Protein AF-A0A8X6K8P3-F1 (afdb_monomer_lite)

Structure (mmCIF, N/CA/C/O backbone):
data_AF-A0A8X6K8P3-F1
#
_entry.id   AF-A0A8X6K8P3-F1
#
loop_
_atom_site.group_PDB
_atom_site.id
_atom_site.type_symbol
_atom_site.label_atom_id
_atom_site.label_alt_id
_atom_site.label_comp_id
_atom_site.label_asym_id
_atom_site.label_en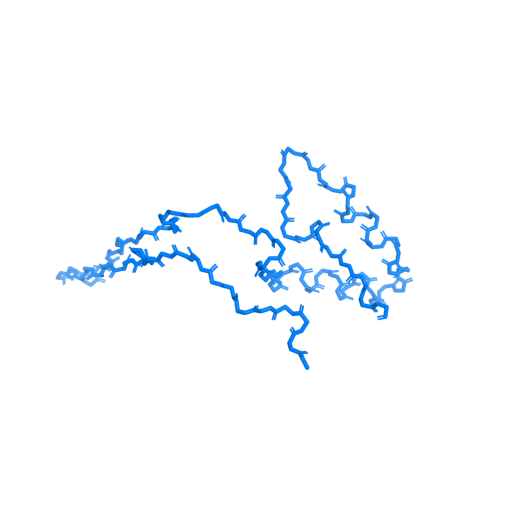tity_id
_atom_site.label_seq_id
_atom_site.pdbx_PDB_ins_code
_atom_site.Cartn_x
_atom_site.Cartn_y
_atom_site.Cartn_z
_atom_site.occupancy
_atom_site.B_iso_or_equiv
_atom_site.auth_seq_id
_atom_site.auth_comp_id
_atom_site.auth_asym_id
_atom_site.auth_atom_id
_atom_site.pdbx_PDB_model_num
ATOM 1 N N . MET A 1 1 ? 0.233 -27.015 -2.076 1.00 38.81 1 MET A N 1
ATOM 2 C CA . MET A 1 1 ? 1.026 -26.301 -1.046 1.00 38.81 1 MET A CA 1
ATOM 3 C C . MET A 1 1 ? 0.771 -24.803 -1.212 1.00 38.81 1 MET A C 1
ATOM 5 O O . MET A 1 1 ? 0.828 -24.339 -2.345 1.00 38.81 1 MET A O 1
ATOM 9 N N . LYS A 1 2 ? 0.416 -24.040 -0.166 1.00 45.88 2 LYS A N 1
ATOM 10 C CA . LYS A 1 2 ? 0.340 -22.572 -0.309 1.00 45.88 2 LYS A CA 1
ATOM 11 C C . LYS A 1 2 ? 1.774 -22.045 -0.434 1.00 45.88 2 LYS A C 1
ATOM 13 O O . LYS A 1 2 ? 2.539 -22.197 0.508 1.00 45.88 2 LYS A O 1
ATOM 18 N N . ILE A 1 3 ? 2.126 -21.466 -1.586 1.00 59.81 3 ILE A N 1
ATOM 19 C CA . ILE A 1 3 ? 3.479 -20.942 -1.880 1.00 59.81 3 ILE A CA 1
ATOM 20 C C . ILE A 1 3 ? 3.882 -19.850 -0.875 1.00 59.81 3 ILE A C 1
ATOM 22 O O . ILE A 1 3 ? 5.043 -19.739 -0.501 1.00 59.81 3 ILE A O 1
ATOM 26 N N . ALA A 1 4 ? 2.908 -19.089 -0.376 1.00 59.31 4 ALA A N 1
ATOM 27 C CA . ALA A 1 4 ? 3.080 -18.194 0.756 1.00 59.31 4 ALA A CA 1
ATOM 28 C C . ALA A 1 4 ? 2.120 -18.623 1.873 1.00 59.31 4 ALA A C 1
ATOM 30 O O . ALA A 1 4 ? 0.917 -18.773 1.643 1.00 59.31 4 ALA A O 1
ATOM 31 N N . GLY A 1 5 ? 2.648 -18.852 3.078 1.00 65.75 5 GLY A N 1
ATOM 32 C CA . GLY A 1 5 ? 1.832 -19.094 4.270 1.00 65.75 5 GLY A CA 1
ATOM 33 C C . GLY A 1 5 ? 0.941 -17.893 4.621 1.00 65.75 5 GLY A C 1
ATOM 34 O O . GLY A 1 5 ? 0.987 -16.849 3.975 1.00 65.75 5 GLY A O 1
ATOM 35 N N . SER A 1 6 ? 0.124 -18.01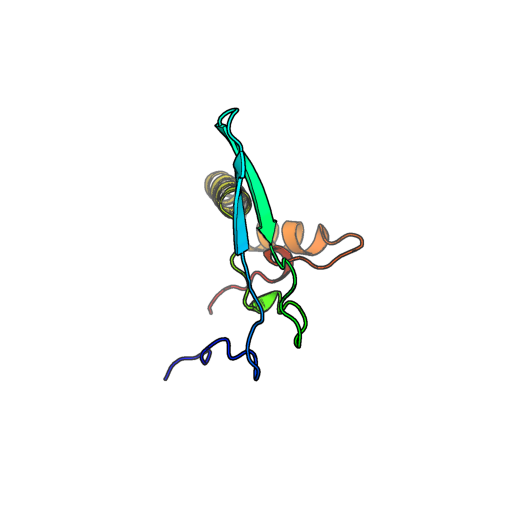6 5.667 1.00 61.66 6 SER A N 1
ATOM 36 C CA . SER A 1 6 ? -0.663 -16.881 6.168 1.00 61.66 6 SER A CA 1
ATOM 37 C C . SER A 1 6 ? 0.249 -15.734 6.627 1.00 61.66 6 SER A C 1
ATOM 39 O O . SER A 1 6 ? 1.339 -15.980 7.152 1.00 61.66 6 SER A O 1
ATOM 41 N N . ASN A 1 7 ? -0.216 -14.487 6.492 1.00 60.88 7 ASN A N 1
ATOM 42 C CA . ASN A 1 7 ? 0.477 -13.300 7.001 1.00 60.88 7 ASN A CA 1
ATOM 43 C C . ASN A 1 7 ? 0.397 -13.233 8.535 1.00 60.88 7 ASN A C 1
ATOM 45 O O . ASN A 1 7 ? -0.288 -12.388 9.100 1.00 60.88 7 ASN A O 1
ATOM 49 N N . LYS A 1 8 ? 1.047 -14.186 9.213 1.00 55.56 8 LYS A N 1
ATOM 50 C CA . LYS A 1 8 ? 1.091 -14.272 10.672 1.00 55.56 8 LYS A CA 1
ATOM 51 C C . LYS A 1 8 ? 1.964 -13.143 11.207 1.00 55.56 8 LYS A C 1
ATOM 53 O O . LYS A 1 8 ? 3.099 -12.978 10.770 1.00 55.56 8 LYS A O 1
ATOM 58 N N . ILE A 1 9 ? 1.413 -12.404 12.156 1.00 56.91 9 ILE A N 1
ATOM 59 C CA . ILE A 1 9 ? 2.028 -11.237 12.795 1.00 56.91 9 ILE A CA 1
ATOM 60 C C . ILE A 1 9 ? 2.741 -11.574 14.116 1.00 56.91 9 ILE A C 1
ATOM 62 O O . ILE A 1 9 ? 3.195 -10.673 14.807 1.00 56.91 9 ILE A O 1
ATOM 66 N N . ASN A 1 10 ? 2.805 -12.867 14.461 1.00 45.41 10 ASN A N 1
ATOM 67 C CA . ASN A 1 10 ? 3.406 -13.425 15.679 1.00 45.41 10 ASN A CA 1
ATOM 68 C C . ASN A 1 10 ? 3.082 -12.651 16.977 1.00 45.41 10 ASN A C 1
ATOM 70 O O . ASN A 1 10 ? 3.931 -12.506 17.848 1.00 45.41 10 ASN A O 1
ATOM 74 N N . GLY A 1 11 ? 1.854 -12.140 17.089 1.00 55.41 11 GLY A N 1
ATOM 75 C CA . GLY A 1 11 ? 1.383 -11.357 18.228 1.00 55.41 11 GLY A CA 1
ATOM 76 C C . GLY A 1 11 ? -0.084 -10.961 18.071 1.00 55.41 11 GLY A C 1
ATOM 77 O O . GLY A 1 11 ? -0.664 -11.105 16.992 1.00 55.41 11 GLY A O 1
ATOM 78 N N . ASN A 1 12 ? -0.695 -10.456 19.142 1.00 57.47 12 ASN A N 1
ATOM 79 C CA . ASN A 1 12 ? -2.010 -9.827 19.060 1.00 57.47 12 ASN A CA 1
ATOM 80 C C . ASN A 1 12 ? -1.848 -8.449 18.422 1.00 57.47 12 ASN A C 1
ATOM 82 O O . ASN A 1 12 ? -1.097 -7.615 18.920 1.00 57.47 12 ASN A O 1
ATOM 86 N N . CYS A 1 13 ? -2.566 -8.191 17.332 1.00 63.03 13 CYS A N 1
ATOM 87 C CA . CYS A 1 13 ? -2.648 -6.842 16.802 1.00 63.03 13 CYS A CA 1
ATOM 88 C C . CYS A 1 13 ? -3.583 -6.007 17.691 1.00 63.03 13 CYS A C 1
ATOM 90 O O . CYS A 1 13 ? -4.762 -6.350 17.774 1.00 63.03 13 CYS A O 1
ATOM 92 N N . PRO A 1 14 ? -3.131 -4.894 18.299 1.00 67.94 14 PRO A N 1
ATOM 93 C CA . PRO A 1 14 ? -4.011 -4.006 19.052 1.00 67.94 14 PRO A CA 1
ATOM 94 C C . PRO A 1 14 ? -4.776 -3.039 18.135 1.00 67.94 14 PRO A C 1
ATOM 96 O O . PRO A 1 14 ? -5.107 -1.931 18.559 1.00 67.94 14 PRO A O 1
ATOM 99 N N . SER A 1 15 ? -5.031 -3.421 16.874 1.00 68.38 15 SER A N 1
ATOM 100 C CA . SER A 1 15 ? -5.872 -2.635 15.972 1.00 68.38 15 SER A CA 1
ATOM 101 C C . SER A 1 15 ? -7.224 -2.447 16.633 1.00 68.38 15 SER A C 1
ATOM 103 O O . SER A 1 15 ? -7.996 -3.386 16.816 1.00 68.38 15 SER A O 1
ATOM 105 N N . LYS A 1 16 ? -7.473 -1.206 17.022 1.00 73.88 16 LYS A N 1
ATOM 106 C CA . LYS A 1 16 ? -8.686 -0.757 17.674 1.00 73.88 16 LYS A CA 1
ATOM 107 C C . LYS A 1 16 ? -9.169 0.452 16.904 1.00 73.88 16 LYS A C 1
ATOM 109 O O . LYS A 1 16 ? -8.370 1.317 16.551 1.00 73.88 16 LYS A O 1
ATOM 114 N N . MET A 1 17 ? -10.466 0.490 16.659 1.00 85.06 17 MET A N 1
ATOM 115 C CA . MET A 1 17 ? -11.171 1.665 16.18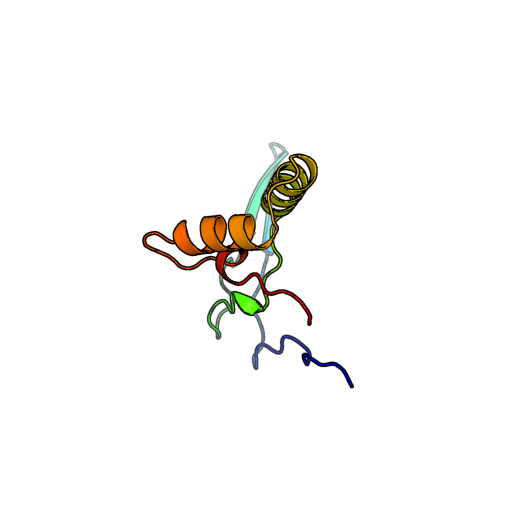5 1.00 85.06 17 MET A CA 1
ATOM 116 C C . MET A 1 17 ? -12.221 1.992 17.239 1.00 85.06 17 MET A C 1
ATOM 118 O O . MET A 1 17 ? -12.961 1.105 17.665 1.00 85.06 17 MET A O 1
ATOM 122 N N . LYS A 1 18 ? -12.251 3.237 17.696 1.00 87.38 18 LYS A N 1
ATOM 123 C CA . LYS A 1 18 ? -13.349 3.775 18.486 1.00 87.38 18 LYS A CA 1
ATOM 124 C C . LYS A 1 18 ? -14.030 4.845 17.664 1.00 87.38 18 LYS A C 1
ATOM 126 O O . LYS A 1 18 ? -13.358 5.690 17.078 1.00 87.38 18 LYS A O 1
ATOM 131 N N . VAL A 1 19 ? -15.349 4.795 17.647 1.00 90.19 19 VAL A N 1
ATOM 132 C CA . VAL A 1 19 ? -16.181 5.772 16.962 1.00 90.19 19 VAL A CA 1
ATOM 133 C C . VAL A 1 19 ? -17.003 6.476 18.027 1.00 90.19 19 VAL A C 1
ATOM 135 O O . VAL A 1 19 ? -17.615 5.819 18.869 1.00 90.19 19 VAL A O 1
ATOM 138 N N . TYR A 1 20 ? -16.967 7.798 17.997 1.00 91.38 20 TYR A N 1
ATOM 139 C CA . TYR A 1 20 ? -17.771 8.676 18.827 1.00 91.38 20 TYR A CA 1
ATOM 140 C C . TYR A 1 20 ? -18.686 9.462 17.902 1.00 91.38 20 TYR A C 1
ATOM 142 O O . TYR A 1 20 ? -18.218 10.033 16.917 1.00 91.38 20 TYR A O 1
ATOM 150 N N . GLU A 1 21 ? -19.970 9.482 18.214 1.00 93.12 21 GLU A N 1
ATOM 151 C CA . GLU A 1 21 ? -20.946 10.319 17.531 1.00 93.12 21 GLU A CA 1
ATOM 152 C C . GLU A 1 21 ? -21.437 11.363 18.526 1.00 93.12 21 GLU A C 1
ATOM 154 O O . GLU A 1 21 ? -21.840 11.023 19.640 1.00 93.12 21 GLU A O 1
ATOM 159 N N . ASP A 1 22 ? -21.316 12.630 18.145 1.00 85.81 22 ASP A N 1
ATOM 160 C CA . ASP A 1 22 ? -21.797 13.748 18.946 1.00 85.81 22 ASP A CA 1
ATOM 161 C C . ASP A 1 22 ? -23.264 14.072 18.622 1.00 85.81 22 ASP A C 1
ATOM 163 O O . ASP A 1 22 ? -23.789 13.688 17.576 1.00 85.81 22 ASP A O 1
ATOM 167 N N . ILE A 1 23 ? -23.913 14.838 19.497 1.00 83.56 23 ILE A N 1
ATOM 168 C CA . ILE A 1 23 ? -25.311 15.278 19.385 1.00 83.56 23 ILE A CA 1
ATOM 169 C C . ILE A 1 23 ? -25.543 16.082 18.089 1.00 83.56 23 ILE A C 1
ATOM 171 O O . ILE A 1 23 ? -26.630 16.045 17.518 1.00 83.56 23 ILE A O 1
ATOM 175 N N . GLU A 1 24 ? -24.507 16.743 17.566 1.00 87.88 24 GLU A N 1
ATOM 176 C CA . GLU A 1 24 ? -24.524 17.452 16.277 1.00 87.88 24 GLU A CA 1
ATOM 177 C C . GLU A 1 24 ? -24.291 16.536 15.054 1.00 87.88 24 GLU A C 1
ATOM 179 O O . GLU A 1 24 ? -23.965 17.016 13.970 1.00 87.88 24 GLU A O 1
ATOM 184 N N . SER A 1 25 ? -24.428 15.210 15.198 1.00 85.69 25 SER A N 1
ATOM 185 C CA . SER A 1 25 ? -24.160 14.211 14.140 1.00 85.69 25 SER A CA 1
ATOM 186 C C . SER A 1 25 ? -22.714 14.217 13.622 1.00 85.69 25 SER A C 1
ATOM 188 O O . SER A 1 25 ? -22.419 13.781 12.505 1.00 85.69 25 SER A O 1
ATOM 190 N N . LYS A 1 26 ? -21.773 14.719 14.427 1.00 89.75 26 LYS A N 1
ATOM 191 C CA . LYS A 1 26 ? -20.351 14.717 14.087 1.00 89.75 26 LYS A CA 1
ATOM 192 C C . LYS A 1 26 ? -19.719 13.396 14.506 1.00 89.75 26 LYS A C 1
ATOM 194 O O . LYS A 1 26 ? -19.708 13.050 15.685 1.00 89.75 26 LYS A O 1
ATOM 199 N N . VAL A 1 27 ? -19.129 12.693 13.543 1.00 92.00 27 VAL A N 1
ATOM 200 C CA . VAL A 1 27 ? -18.447 11.416 13.780 1.00 92.00 27 VAL A CA 1
ATOM 201 C C . VAL A 1 27 ? -16.949 11.645 13.978 1.00 92.00 27 VAL A C 1
ATOM 203 O O . VAL A 1 27 ? -16.259 12.140 13.087 1.00 92.00 27 VAL A O 1
ATOM 206 N N . THR A 1 28 ? -16.432 11.254 15.143 1.00 90.12 28 THR A N 1
ATOM 207 C CA . THR A 1 28 ? -15.000 11.261 15.470 1.00 90.12 28 THR A CA 1
ATOM 208 C C . THR A 1 28 ? -14.489 9.832 15.587 1.00 90.12 28 THR A C 1
ATOM 210 O O . THR A 1 28 ? -15.056 9.019 16.315 1.00 90.12 28 THR A O 1
ATOM 213 N N . VAL A 1 29 ? -13.399 9.516 14.886 1.00 88.69 29 VAL A N 1
ATOM 214 C CA . VAL A 1 29 ? -12.820 8.167 14.859 1.00 88.69 29 VAL A CA 1
ATOM 215 C C . VAL A 1 29 ? -11.402 8.193 15.418 1.00 88.69 29 VAL A C 1
ATOM 217 O O . VAL A 1 29 ? -10.508 8.803 14.836 1.00 88.69 29 VAL A O 1
ATOM 220 N N . GLU A 1 30 ? -11.178 7.478 16.519 1.00 87.12 30 GLU A N 1
ATOM 221 C CA . GLU A 1 30 ? -9.836 7.147 17.003 1.00 87.12 30 GLU A CA 1
ATOM 222 C C . GLU A 1 30 ? -9.450 5.769 16.470 1.00 87.12 30 GLU A C 1
ATOM 224 O O . GLU A 1 30 ? -10.151 4.789 16.726 1.00 87.12 30 GLU A O 1
ATOM 229 N N . PHE A 1 31 ? -8.323 5.650 15.769 1.00 81.25 31 PHE A N 1
ATOM 230 C CA . PHE A 1 31 ? -7.845 4.349 15.309 1.00 81.25 31 PHE A CA 1
ATOM 231 C C . PHE A 1 31 ? -6.341 4.172 15.504 1.00 81.25 31 PHE A C 1
ATOM 233 O O . PHE A 1 31 ? -5.546 5.090 15.303 1.00 81.25 31 PHE A O 1
ATOM 240 N N . THR A 1 32 ? -5.938 2.951 15.853 1.00 74.81 32 THR A N 1
ATOM 241 C CA . THR A 1 32 ? -4.523 2.570 15.904 1.00 74.81 32 THR A CA 1
ATOM 242 C C . THR A 1 32 ? -4.057 2.213 14.495 1.00 74.81 32 THR A C 1
ATOM 244 O O . THR A 1 32 ? -4.303 1.108 14.014 1.00 74.81 32 THR A O 1
ATOM 247 N N . LYS A 1 33 ? -3.393 3.155 13.812 1.00 68.19 33 LYS A N 1
ATOM 248 C CA . LYS A 1 33 ? -2.910 2.964 12.430 1.00 68.19 33 LYS A CA 1
ATOM 249 C C . LYS A 1 33 ? -1.806 1.907 12.317 1.00 68.19 33 LYS A C 1
ATOM 251 O O . LYS A 1 33 ? -1.711 1.222 11.302 1.00 68.19 33 LYS A O 1
ATOM 256 N N . THR A 1 34 ? -0.943 1.806 13.325 1.00 60.50 34 THR A N 1
ATOM 257 C CA . THR A 1 34 ? 0.237 0.938 13.308 1.00 60.50 34 THR A CA 1
ATOM 258 C C . THR A 1 34 ? -0.031 -0.368 14.046 1.00 60.50 34 THR A C 1
ATOM 260 O O . THR A 1 34 ? -0.428 -0.384 15.210 1.00 60.50 34 THR A O 1
ATOM 263 N N . HIS A 1 35 ? 0.228 -1.493 13.379 1.00 59.25 35 HIS A N 1
ATOM 264 C CA . HIS A 1 35 ? 0.288 -2.783 14.051 1.00 59.25 35 HIS A CA 1
ATOM 265 C C . HIS A 1 35 ? 1.438 -2.749 15.069 1.00 59.25 35 HIS A C 1
ATOM 267 O O . HIS A 1 35 ? 2.608 -2.701 14.695 1.00 59.25 35 HIS A O 1
ATOM 273 N N . VAL A 1 36 ? 1.127 -2.755 16.364 1.00 61.25 36 VAL A N 1
ATOM 274 C CA . VAL A 1 36 ? 2.163 -2.871 17.398 1.00 61.25 36 VAL A CA 1
ATOM 275 C C . VAL A 1 36 ? 2.760 -4.280 17.324 1.00 61.25 36 VAL A C 1
ATOM 277 O O . VAL A 1 36 ? 2.021 -5.264 17.306 1.00 61.25 36 VAL A O 1
ATOM 280 N N . GLY A 1 37 ? 4.091 -4.376 17.264 1.00 57.31 37 GLY A N 1
ATOM 281 C CA . GLY A 1 37 ? 4.824 -5.646 17.346 1.00 57.31 37 GLY A CA 1
ATOM 282 C C . GLY A 1 37 ? 5.392 -6.206 16.036 1.00 57.31 37 GLY A C 1
ATOM 283 O O . GLY A 1 37 ? 6.075 -7.223 16.086 1.00 57.31 37 GLY A O 1
ATOM 284 N N . HIS A 1 38 ? 5.179 -5.575 14.874 1.00 60.34 38 HIS A N 1
ATOM 285 C CA . HIS A 1 38 ? 5.923 -5.914 13.649 1.00 60.34 38 HIS A CA 1
ATOM 286 C C . HIS A 1 38 ? 5.957 -4.756 12.646 1.00 60.34 38 HIS A C 1
ATOM 288 O O . HIS A 1 38 ? 5.035 -3.947 12.568 1.00 60.34 38 HIS A O 1
ATOM 294 N N . GLY A 1 39 ? 7.025 -4.695 11.850 1.00 64.44 39 GLY A N 1
ATOM 295 C CA . GLY A 1 39 ? 7.146 -3.736 10.756 1.00 64.44 39 GLY A CA 1
ATOM 296 C C . GLY A 1 39 ? 6.208 -4.050 9.589 1.00 64.44 39 GLY A C 1
ATOM 297 O O . GLY A 1 39 ? 5.780 -5.189 9.389 1.00 64.44 39 GLY A O 1
ATOM 298 N N . ILE A 1 40 ? 5.919 -3.033 8.781 1.00 71.00 40 ILE A N 1
ATOM 299 C CA . ILE A 1 40 ? 5.146 -3.182 7.547 1.00 71.00 40 ILE A CA 1
ATOM 300 C C . ILE A 1 40 ? 5.929 -4.077 6.579 1.00 71.00 40 ILE A C 1
ATOM 302 O O . ILE A 1 40 ? 7.017 -3.727 6.129 1.00 71.00 40 ILE A O 1
ATOM 306 N N . ASN A 1 41 ? 5.368 -5.237 6.233 1.00 76.38 41 ASN A N 1
ATOM 307 C CA . ASN A 1 41 ? 5.942 -6.094 5.201 1.00 76.38 41 ASN A CA 1
ATOM 308 C C . ASN A 1 41 ? 5.396 -5.671 3.833 1.00 76.38 41 ASN A C 1
ATOM 310 O O . ASN A 1 41 ? 4.315 -6.111 3.432 1.00 76.38 41 ASN A O 1
ATOM 314 N N . LEU A 1 42 ? 6.152 -4.826 3.125 1.00 80.50 42 LEU A N 1
ATOM 315 C CA . LEU A 1 42 ? 5.779 -4.317 1.803 1.00 80.50 42 LEU A CA 1
ATOM 316 C C . LEU A 1 42 ? 5.427 -5.453 0.837 1.00 80.50 42 LEU A C 1
ATOM 318 O O . LEU A 1 42 ? 4.389 -5.386 0.202 1.00 80.50 42 LEU A O 1
ATOM 322 N N . GLY A 1 43 ? 6.184 -6.553 0.784 1.00 79.12 43 GLY A N 1
ATOM 323 C CA . GLY A 1 43 ? 5.892 -7.677 -0.123 1.00 79.12 43 GLY A CA 1
ATOM 324 C C . GLY A 1 43 ? 4.528 -8.348 0.105 1.00 79.12 43 GLY A C 1
ATOM 325 O O . GLY A 1 43 ? 3.994 -9.003 -0.791 1.00 79.12 43 GLY A O 1
ATOM 326 N N . ARG A 1 44 ? 3.935 -8.162 1.289 1.00 76.88 44 ARG A N 1
ATOM 327 C CA . ARG A 1 44 ? 2.624 -8.700 1.677 1.00 76.88 44 ARG A CA 1
ATOM 328 C C . ARG A 1 44 ? 1.478 -7.697 1.542 1.00 76.88 44 ARG A C 1
ATOM 330 O O . ARG A 1 44 ? 0.324 -8.093 1.718 1.00 76.88 44 ARG A O 1
ATOM 337 N N . MET A 1 45 ? 1.765 -6.434 1.231 1.00 79.81 45 MET A N 1
ATOM 338 C CA . MET A 1 45 ? 0.735 -5.433 0.954 1.00 79.81 45 MET A CA 1
ATOM 339 C C . MET A 1 45 ? 0.103 -5.665 -0.423 1.00 79.81 45 MET A C 1
ATOM 341 O O . MET A 1 45 ? 0.669 -6.330 -1.294 1.00 79.81 45 MET A O 1
ATOM 345 N N . LYS A 1 46 ? -1.101 -5.132 -0.625 1.00 81.12 46 LYS A N 1
ATOM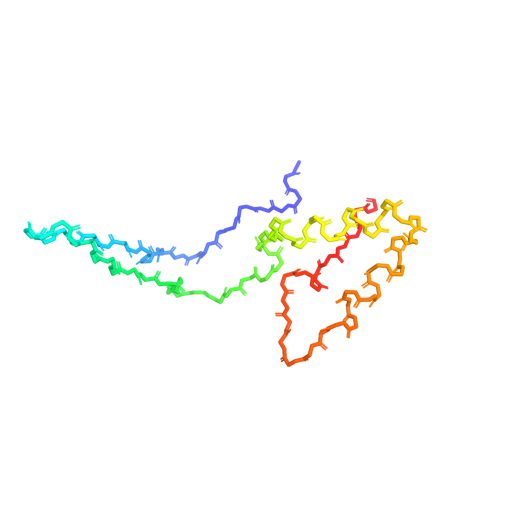 346 C CA . LYS A 1 46 ? -1.723 -5.072 -1.950 1.00 81.12 46 LYS A CA 1
ATOM 347 C C . LYS A 1 46 ? -1.292 -3.779 -2.639 1.00 81.12 46 LYS A C 1
ATOM 349 O O . LYS A 1 46 ? -1.149 -2.763 -1.972 1.00 81.12 46 LYS A O 1
ATOM 354 N N . ILE A 1 47 ? -1.113 -3.856 -3.952 1.00 85.31 47 ILE A N 1
ATOM 355 C CA . ILE A 1 47 ? -1.031 -2.694 -4.845 1.00 85.31 47 ILE A CA 1
ATOM 356 C C . ILE A 1 47 ? -2.410 -2.018 -4.847 1.00 85.31 47 ILE A C 1
ATOM 358 O O . ILE A 1 47 ? -3.426 -2.736 -4.810 1.00 85.31 47 ILE A O 1
ATOM 362 N N . THR A 1 48 ? -2.450 -0.687 -4.842 1.00 85.69 48 THR A N 1
ATOM 363 C CA . THR A 1 48 ? -3.696 0.089 -4.828 1.00 85.69 48 THR A CA 1
ATOM 364 C C . THR A 1 48 ? -4.474 -0.080 -6.134 1.00 85.69 48 THR A C 1
ATOM 366 O O . THR A 1 48 ? -4.050 -0.772 -7.066 1.00 85.69 48 THR A O 1
ATOM 369 N N . ARG A 1 49 ? -5.687 0.479 -6.183 1.00 87.31 49 ARG A N 1
ATOM 370 C CA . ARG A 1 49 ? -6.495 0.421 -7.402 1.00 87.31 49 ARG A CA 1
ATOM 371 C C . ARG A 1 49 ? -5.924 1.350 -8.470 1.00 87.31 49 ARG A C 1
ATOM 373 O O . ARG A 1 49 ? -5.802 0.907 -9.605 1.00 87.31 49 ARG A O 1
ATOM 380 N N . GLU A 1 50 ? -5.521 2.561 -8.088 1.00 88.88 50 GLU A N 1
ATOM 381 C CA . GLU A 1 50 ? -4.948 3.549 -9.009 1.00 88.88 50 GLU A CA 1
ATOM 382 C C . GLU A 1 50 ? -3.661 3.013 -9.648 1.00 88.88 50 GLU A C 1
ATOM 384 O O . GLU A 1 50 ? -3.522 2.993 -10.866 1.00 88.88 50 GLU A O 1
ATOM 389 N N . GLU A 1 51 ? -2.770 2.444 -8.834 1.00 87.31 51 GLU A N 1
ATOM 390 C CA . GLU A 1 51 ? -1.528 1.826 -9.300 1.00 87.31 51 GLU A CA 1
ATOM 391 C C . GLU A 1 51 ? -1.768 0.700 -10.327 1.00 87.31 51 GLU A C 1
ATOM 393 O O . GLU A 1 51 ? -1.008 0.534 -11.283 1.00 87.31 51 GLU A O 1
ATOM 398 N N . LYS A 1 52 ? -2.832 -0.096 -10.150 1.00 88.38 52 LYS A N 1
ATOM 399 C CA . LYS A 1 52 ? -3.212 -1.135 -11.121 1.00 88.38 52 LYS A CA 1
ATOM 400 C C . LYS A 1 52 ? -3.762 -0.540 -12.407 1.00 88.38 52 LYS A C 1
ATOM 402 O O . LYS A 1 52 ? -3.435 -1.049 -13.475 1.00 88.38 52 LYS A O 1
ATOM 407 N N . GLU A 1 53 ? -4.609 0.477 -12.300 1.00 92.50 53 GLU A N 1
ATOM 408 C CA . GLU A 1 53 ? -5.184 1.171 -13.453 1.00 92.50 53 GLU A CA 1
ATOM 409 C C . GLU A 1 53 ? -4.072 1.785 -14.315 1.00 92.50 53 GLU A C 1
ATOM 411 O O . GLU A 1 53 ? -4.083 1.616 -15.533 1.00 92.50 53 GLU A O 1
ATOM 416 N N . ASP A 1 54 ? -3.046 2.378 -13.705 1.00 90.44 54 ASP A N 1
ATOM 417 C CA . ASP A 1 54 ? -1.901 2.924 -14.438 1.00 90.44 54 ASP A CA 1
ATOM 418 C C . ASP A 1 54 ? -1.063 1.850 -15.143 1.00 90.44 54 ASP A C 1
ATOM 420 O O . ASP A 1 54 ? -0.640 2.048 -16.285 1.00 90.44 54 ASP A O 1
ATOM 424 N N . ILE A 1 55 ? -0.862 0.682 -14.523 1.00 88.12 55 ILE A N 1
ATOM 425 C CA . ILE A 1 55 ? -0.199 -0.450 -15.190 1.00 88.12 55 ILE A CA 1
ATOM 426 C C . ILE A 1 55 ? -1.025 -0.931 -16.388 1.00 88.12 55 ILE A C 1
ATOM 428 O O . ILE A 1 55 ? -0.463 -1.154 -17.460 1.00 88.12 55 ILE A O 1
ATOM 432 N N . VAL A 1 56 ? -2.345 -1.075 -16.229 1.00 89.00 56 VAL A N 1
ATOM 433 C CA . VAL A 1 56 ? -3.245 -1.492 -17.317 1.00 89.00 56 VAL A CA 1
ATOM 434 C C . VAL A 1 56 ? -3.179 -0.500 -18.474 1.00 89.00 56 VAL A C 1
ATOM 436 O O . VAL A 1 56 ? -2.962 -0.917 -19.606 1.00 89.00 56 VAL A O 1
ATOM 439 N N . ARG A 1 57 ? -3.238 0.805 -18.194 1.00 91.31 57 ARG A N 1
ATOM 440 C CA . ARG A 1 57 ? -3.104 1.852 -19.217 1.00 91.31 57 ARG A CA 1
ATOM 441 C C . ARG A 1 57 ? -1.773 1.765 -19.963 1.00 91.31 57 ARG A C 1
ATOM 443 O O . ARG A 1 57 ? -1.739 1.932 -21.179 1.00 91.31 57 ARG A O 1
ATOM 450 N N . LYS A 1 58 ? -0.659 1.505 -19.272 1.00 86.81 58 LYS A N 1
ATOM 451 C CA . LYS A 1 58 ? 0.648 1.327 -19.932 1.00 86.81 58 LYS A CA 1
ATOM 452 C C . LYS A 1 58 ? 0.673 0.074 -20.821 1.00 86.81 58 LYS A C 1
ATOM 454 O O . LYS A 1 58 ? 1.219 0.131 -21.919 1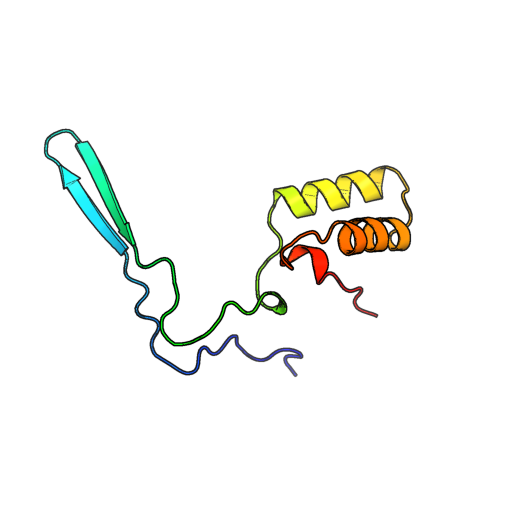.00 86.81 58 LYS A O 1
ATOM 459 N N . LEU A 1 59 ? 0.036 -1.019 -20.392 1.00 87.62 59 LEU A N 1
ATOM 460 C CA . LEU A 1 59 ? -0.095 -2.248 -21.187 1.00 87.62 59 LEU A CA 1
ATOM 461 C C . LEU A 1 59 ? -0.975 -2.053 -22.432 1.00 87.62 59 LEU A C 1
ATOM 463 O O . LEU A 1 59 ? -0.627 -2.542 -23.503 1.00 87.62 59 LEU A O 1
ATOM 467 N N . GLU A 1 60 ? -2.082 -1.315 -22.315 1.00 91.44 60 GLU A N 1
ATOM 468 C CA . GLU A 1 60 ? -2.967 -0.977 -23.442 1.00 91.44 60 GLU A CA 1
ATOM 469 C C . GLU A 1 60 ? -2.246 -0.154 -24.518 1.00 91.44 60 GLU A C 1
ATOM 471 O O . GLU A 1 60 ? -2.515 -0.313 -25.705 1.00 91.44 60 GLU A O 1
ATOM 476 N N . ASN A 1 61 ? -1.271 0.664 -24.116 1.00 87.69 61 ASN A N 1
ATOM 477 C CA . ASN A 1 61 ? -0.425 1.442 -25.024 1.00 87.69 61 ASN A CA 1
ATOM 478 C C . ASN A 1 61 ? 0.722 0.629 -25.659 1.00 87.69 61 ASN A C 1
ATOM 480 O O . ASN A 1 61 ? 1.649 1.215 -26.216 1.00 87.69 61 ASN A O 1
ATOM 484 N N . ILE A 1 62 ? 0.679 -0.710 -25.590 1.00 86.31 62 ILE A N 1
ATOM 485 C CA . ILE A 1 62 ? 1.667 -1.624 -26.200 1.00 86.31 62 ILE A CA 1
ATOM 486 C C . ILE A 1 62 ? 3.090 -1.355 -25.666 1.00 86.31 62 ILE A C 1
ATOM 488 O O . ILE A 1 62 ? 4.096 -1.632 -26.317 1.00 86.31 62 ILE A O 1
ATOM 492 N N . ILE A 1 63 ? 3.206 -0.820 -24.447 1.00 86.19 63 ILE A N 1
ATOM 493 C CA . ILE A 1 63 ? 4.506 -0.679 -23.795 1.00 86.19 63 ILE A CA 1
ATOM 494 C C . ILE A 1 63 ? 4.932 -2.077 -23.324 1.00 86.19 63 ILE A C 1
ATOM 496 O O . ILE A 1 63 ? 4.157 -2.740 -22.624 1.00 86.19 63 ILE A O 1
ATOM 500 N N . PRO A 1 64 ? 6.144 -2.549 -23.675 1.00 88.94 64 PRO A N 1
ATOM 501 C CA . PRO A 1 64 ? 6.654 -3.824 -23.188 1.00 88.94 64 PRO A CA 1
ATOM 502 C C . PRO A 1 64 ? 6.613 -3.886 -21.661 1.00 88.94 64 PRO A C 1
ATOM 504 O O . PRO A 1 64 ? 6.980 -2.926 -20.979 1.00 88.94 64 PRO A O 1
ATOM 507 N N . ILE A 1 65 ? 6.184 -5.022 -21.113 1.00 86.69 65 ILE A N 1
ATOM 508 C CA . ILE A 1 65 ? 6.002 -5.170 -19.665 1.00 86.69 65 ILE A CA 1
ATOM 509 C C . ILE A 1 65 ? 7.319 -4.982 -18.901 1.00 86.69 65 ILE A C 1
ATOM 511 O O . ILE A 1 65 ? 7.319 -4.472 -17.783 1.00 86.69 65 ILE A O 1
ATOM 515 N N . GLU A 1 66 ? 8.440 -5.326 -19.534 1.00 88.00 66 GLU A N 1
ATOM 516 C CA . GLU A 1 66 ? 9.789 -5.116 -19.022 1.00 88.00 66 GLU A CA 1
ATOM 517 C C . GLU A 1 66 ? 10.086 -3.621 -18.836 1.00 88.00 66 GLU A C 1
ATOM 519 O O . GLU A 1 66 ? 10.529 -3.218 -17.763 1.00 88.00 66 GLU A O 1
ATOM 524 N N . ALA A 1 67 ? 9.740 -2.785 -19.821 1.00 89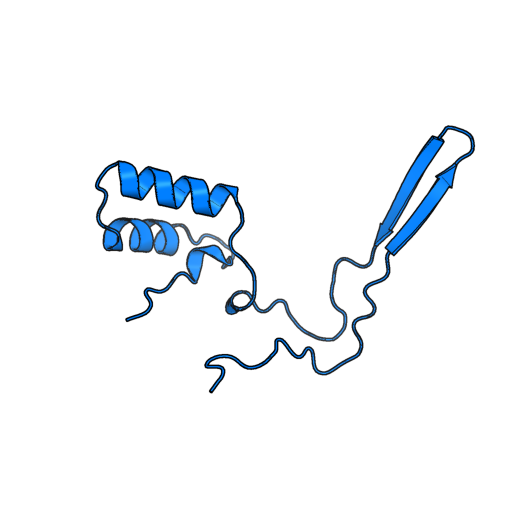.25 67 ALA A N 1
ATOM 525 C CA . ALA A 1 67 ? 9.919 -1.336 -19.736 1.00 89.25 67 ALA A CA 1
ATOM 526 C C . ALA A 1 67 ? 9.029 -0.709 -18.651 1.00 89.25 67 ALA A C 1
ATOM 528 O O . ALA A 1 67 ? 9.461 0.199 -17.945 1.00 89.25 67 ALA A O 1
ATOM 529 N N . ILE A 1 68 ? 7.806 -1.221 -18.467 1.00 89.25 68 ILE A N 1
ATOM 530 C CA . ILE A 1 68 ? 6.912 -0.782 -17.383 1.00 89.25 68 ILE A CA 1
ATOM 531 C C . ILE A 1 68 ? 7.527 -1.098 -16.013 1.00 89.25 68 ILE A C 1
ATOM 533 O O . ILE A 1 68 ? 7.438 -0.286 -15.093 1.00 89.25 68 ILE A O 1
ATOM 537 N N . TRP A 1 69 ? 8.140 -2.272 -15.849 1.00 88.94 69 TRP A N 1
ATOM 538 C CA . TRP A 1 69 ? 8.784 -2.635 -14.587 1.00 88.94 69 TRP A CA 1
ATOM 539 C C . TRP A 1 69 ? 10.033 -1.830 -14.309 1.00 88.94 69 TRP A C 1
ATOM 541 O O . TRP A 1 69 ? 10.235 -1.454 -13.158 1.00 88.94 69 TRP A O 1
ATOM 551 N N . ASP A 1 70 ? 10.856 -1.584 -15.321 1.00 89.94 70 ASP A N 1
ATOM 552 C CA . ASP A 1 70 ? 12.052 -0.769 -15.154 1.00 89.94 70 ASP A CA 1
ATOM 553 C C . ASP A 1 70 ? 11.672 0.659 -14.772 1.00 89.94 70 ASP A C 1
ATOM 555 O O . ASP A 1 70 ? 12.228 1.194 -13.821 1.00 89.94 70 ASP A O 1
ATOM 559 N N . ASP A 1 71 ? 10.652 1.237 -15.409 1.00 90.44 71 ASP A N 1
ATOM 560 C CA . ASP A 1 71 ? 10.111 2.548 -15.043 1.00 90.44 71 ASP A CA 1
ATOM 561 C C . ASP A 1 71 ? 9.634 2.585 -13.577 1.00 90.44 71 ASP A C 1
ATOM 563 O O . ASP A 1 71 ? 10.064 3.430 -12.795 1.00 90.44 71 ASP A O 1
ATOM 567 N N . ILE A 1 72 ? 8.836 1.596 -13.157 1.00 90.75 72 ILE A N 1
ATOM 568 C CA . ILE A 1 72 ? 8.365 1.476 -11.766 1.00 90.75 72 ILE A CA 1
ATOM 569 C C . ILE A 1 72 ? 9.526 1.251 -10.784 1.00 90.75 72 ILE A C 1
ATOM 571 O O . ILE A 1 72 ? 9.511 1.754 -9.669 1.00 90.75 72 ILE A O 1
ATOM 575 N N . ARG A 1 73 ? 10.544 0.466 -11.134 1.00 90.12 73 ARG A N 1
ATOM 576 C CA . ARG A 1 73 ? 11.677 0.209 -10.228 1.00 90.12 73 ARG A CA 1
ATOM 577 C C . ARG A 1 73 ? 12.619 1.401 -10.141 1.00 90.12 73 ARG A C 1
ATOM 579 O O . ARG A 1 73 ? 13.202 1.625 -9.084 1.00 90.12 73 ARG A O 1
ATOM 586 N N . ASN A 1 74 ? 12.739 2.168 -11.218 1.00 90.62 74 ASN A N 1
ATOM 587 C CA . ASN A 1 74 ? 13.550 3.377 -11.269 1.00 90.62 74 ASN A CA 1
ATOM 588 C C . ASN A 1 74 ? 12.835 4.590 -10.658 1.00 90.62 74 ASN A C 1
ATOM 590 O O . ASN A 1 74 ? 13.500 5.565 -10.324 1.00 90.62 74 ASN A O 1
ATOM 594 N N . SER A 1 75 ? 11.514 4.533 -10.442 1.00 90.19 75 SER A N 1
ATOM 595 C CA . SER A 1 75 ? 10.769 5.587 -9.739 1.00 90.19 75 SER A CA 1
ATOM 596 C C . SER A 1 75 ? 10.983 5.596 -8.220 1.00 90.19 75 SER A C 1
ATOM 598 O O . SER A 1 75 ? 10.414 6.442 -7.529 1.00 90.19 75 SER A O 1
ATOM 600 N N . VAL A 1 76 ? 11.790 4.675 -7.679 1.00 90.75 76 VAL A N 1
ATOM 601 C CA . VAL A 1 76 ? 12.162 4.673 -6.259 1.00 90.75 76 VAL A CA 1
ATOM 602 C C . VAL A 1 76 ? 12.939 5.952 -5.946 1.00 90.75 76 VAL A C 1
ATOM 604 O O . VAL A 1 76 ? 14.015 6.184 -6.488 1.00 90.75 76 VAL A O 1
ATOM 607 N N . ASN A 1 77 ? 12.407 6.764 -5.034 1.00 85.31 77 ASN A N 1
ATOM 608 C CA . ASN A 1 77 ? 13.081 7.950 -4.517 1.00 85.31 77 ASN A CA 1
ATOM 609 C C . ASN A 1 77 ? 13.706 7.660 -3.135 1.00 85.31 77 ASN A C 1
ATOM 611 O O . ASN A 1 77 ? 14.622 6.855 -3.008 1.00 85.31 77 ASN A O 1
ATOM 615 N N . GLU A 1 78 ? 13.203 8.293 -2.081 1.00 84.50 78 GLU A N 1
ATOM 616 C CA . GLU A 1 78 ? 13.654 8.159 -0.700 1.00 84.50 78 GLU A CA 1
ATOM 617 C C . GLU A 1 78 ? 13.113 6.899 -0.011 1.00 84.50 78 GLU A C 1
ATOM 619 O O . GLU A 1 78 ? 13.700 6.432 0.968 1.00 84.50 78 GLU A O 1
ATOM 624 N N . LYS A 1 79 ? 11.977 6.353 -0.473 1.00 84.88 79 LYS A N 1
ATOM 625 C CA . LYS A 1 79 ? 11.321 5.206 0.170 1.00 84.88 79 LYS A CA 1
ATOM 626 C C . LYS A 1 79 ? 10.900 4.139 -0.828 1.00 84.88 79 LYS A C 1
ATOM 628 O O . LYS A 1 79 ? 10.322 4.399 -1.877 1.00 84.88 79 LYS A O 1
ATOM 633 N N . LEU A 1 80 ? 11.156 2.895 -0.437 1.00 87.38 80 LEU A N 1
ATOM 634 C CA . LEU A 1 80 ? 10.645 1.726 -1.131 1.00 87.38 80 LEU A CA 1
ATOM 635 C C . LEU A 1 80 ? 9.157 1.544 -0.802 1.00 87.38 80 LEU A C 1
ATOM 637 O O . LEU A 1 80 ? 8.776 1.522 0.368 1.00 87.38 80 LEU A O 1
ATOM 641 N N . GLU A 1 81 ? 8.330 1.359 -1.826 1.00 87.81 81 GLU A N 1
ATOM 642 C CA . GLU A 1 81 ? 6.886 1.167 -1.714 1.00 87.81 81 GLU A CA 1
ATOM 643 C C . GLU A 1 81 ? 6.478 -0.195 -2.285 1.00 87.81 81 GLU A C 1
ATOM 645 O O . GLU A 1 81 ? 7.278 -0.919 -2.885 1.00 87.81 81 GLU A O 1
ATOM 650 N N . ARG A 1 82 ? 5.210 -0.578 -2.092 1.00 87.56 82 ARG A N 1
ATOM 651 C CA . ARG A 1 82 ? 4.697 -1.874 -2.558 1.00 87.56 82 ARG A CA 1
ATOM 652 C C . ARG A 1 82 ? 4.837 -2.039 -4.072 1.00 87.56 82 ARG A C 1
ATOM 654 O O . ARG A 1 82 ? 5.131 -3.153 -4.518 1.00 87.56 82 ARG A O 1
ATOM 661 N N . ILE A 1 83 ? 4.588 -0.979 -4.837 1.00 88.81 83 ILE A N 1
ATOM 662 C CA . ILE A 1 83 ? 4.602 -0.994 -6.302 1.00 88.81 83 ILE A CA 1
ATOM 663 C C . ILE A 1 83 ? 5.979 -1.362 -6.862 1.00 88.81 83 ILE A C 1
ATOM 665 O O . ILE A 1 83 ? 6.083 -2.146 -7.801 1.00 88.81 83 ILE A O 1
ATOM 669 N N . HIS A 1 84 ? 7.046 -0.942 -6.185 1.00 90.25 84 HIS A N 1
ATOM 670 C CA . HIS A 1 84 ? 8.429 -1.233 -6.569 1.00 90.25 84 HIS A CA 1
ATOM 671 C C . HIS A 1 84 ? 8.789 -2.730 -6.453 1.00 90.25 84 HIS A C 1
ATOM 673 O O . HIS A 1 84 ? 9.762 -3.192 -7.043 1.00 90.25 84 HIS A O 1
ATOM 679 N N . LEU A 1 85 ? 7.985 -3.522 -5.730 1.00 87.38 85 LEU A N 1
ATOM 680 C CA . LEU A 1 85 ? 8.180 -4.963 -5.522 1.00 87.38 85 LEU A CA 1
ATOM 681 C C . LEU A 1 85 ? 7.365 -5.840 -6.491 1.00 87.38 85 LEU A C 1
ATOM 683 O O . LEU A 1 85 ? 7.034 -6.985 -6.167 1.00 87.38 85 LEU A O 1
ATOM 687 N N . ILE A 1 86 ? 6.959 -5.320 -7.651 1.00 84.19 86 ILE A N 1
ATOM 688 C CA . ILE A 1 86 ? 6.284 -6.131 -8.673 1.00 84.19 86 ILE A CA 1
ATOM 689 C C . ILE A 1 86 ? 7.264 -7.142 -9.288 1.00 84.19 86 ILE A C 1
ATOM 691 O O . ILE A 1 86 ? 8.385 -6.813 -9.691 1.00 84.19 86 ILE A O 1
ATOM 695 N N . THR A 1 87 ? 6.808 -8.390 -9.395 1.00 75.88 87 THR A N 1
ATOM 696 C CA . THR A 1 87 ? 7.509 -9.484 -10.072 1.00 75.88 87 THR A CA 1
ATOM 697 C C . THR A 1 87 ? 6.566 -10.212 -11.028 1.00 75.88 87 THR A C 1
ATOM 699 O O . THR A 1 87 ? 5.365 -10.333 -10.767 1.00 75.88 87 THR A O 1
ATOM 702 N N . ARG A 1 88 ? 7.106 -10.729 -12.139 1.00 66.62 88 ARG A N 1
ATOM 703 C CA . ARG A 1 88 ? 6.409 -11.714 -12.976 1.00 66.62 88 ARG A CA 1
ATOM 704 C C . ARG A 1 88 ? 6.326 -13.021 -12.194 1.00 66.62 88 ARG A C 1
ATOM 706 O O . ARG A 1 88 ? 7.336 -13.468 -11.653 1.00 66.62 88 ARG A O 1
ATOM 713 N N . LYS A 1 89 ? 5.165 -13.676 -12.184 1.00 55.50 89 LYS A N 1
ATOM 714 C CA . LYS A 1 89 ? 5.177 -15.131 -12.007 1.00 55.50 89 LYS A CA 1
ATOM 715 C C . LYS A 1 89 ? 5.709 -15.729 -13.305 1.00 55.50 89 LYS A C 1
ATOM 717 O O . LYS A 1 89 ? 5.078 -15.552 -14.345 1.00 55.50 89 LYS A O 1
ATOM 722 N N . ILE A 1 90 ? 6.893 -16.328 -13.219 1.00 36.94 90 ILE A N 1
ATOM 723 C CA . ILE A 1 90 ? 7.388 -17.291 -14.207 1.00 36.94 90 ILE A CA 1
ATOM 724 C C . ILE A 1 90 ? 6.519 -18.544 -14.096 1.00 36.94 90 ILE A C 1
ATOM 726 O O . ILE A 1 90 ? 6.175 -18.901 -12.941 1.00 36.94 90 ILE A O 1
#

Radius of gyration: 18.84 Å; chains: 1; bounding box: 39×44×46 Å

InterPro domains:
  IPR052797 Regulatory Factors in Gene Expression and Cell Death [PTHR33936] (5-89)

Organism: Trichonephila clavata (NCBI:txid2740835)

Foldseek 3Di:
DPPDDPPDLVDDFPFDWDWDADPVRDIDIDTDPDRPRDDDDLCPDDDDPVLVVVLVVCVVVVNPNVVVLVVQCVPDDPDDHSSNPDDDDD

Secondary structure (DSSP, 8-state):
--SS-----SS-----EEEEE-TTS-EEEEE--S-TTS---GGGSPPPHHHHHHHHHHHHTT--HHHHHHHHHHT--SS--SGGG-----

pLDDT: mean 78.59, std 14.03, range [36.94, 93.12]

Sequence (90 aa):
MKIAGSNKINGNCPSKMKVYEDIESKVTVEFTKTHVGHGINLGRMKITREEKEDIVRKLENIIPIEAIWDDIRNSVNEKLERIHLITRKI